Protein AF-A0A7C8EI09-F1 (afdb_monomer_lite)

Foldseek 3Di:
DPDDDDDAPPPDDDDDDPDDDDDLAWDKDWDWDWDDQDPVRDTDTHTPAMATAGLQPQLVVCVVVVSGRLADNCCNPVQWNWDFQDPPDHRHPRVRIDTDHDDPRD

Radius of gyration: 16.52 Å; chains: 1; bounding box: 44×27×50 Å

pLDDT: mean 87.67, std 11.17, range [43.34, 97.75]

Structure (mmCIF, N/CA/C/O backbone):
data_AF-A0A7C8EI09-F1
#
_entry.id   AF-A0A7C8EI09-F1
#
loop_
_atom_site.group_PDB
_atom_site.id
_atom_site.type_symbol
_atom_site.label_atom_id
_atom_site.label_alt_id
_atom_site.label_comp_id
_atom_site.label_asym_id
_atom_site.label_entity_id
_atom_site.label_seq_id
_atom_site.pdbx_PDB_ins_code
_atom_site.Cartn_x
_atom_site.Cartn_y
_atom_site.Cartn_z
_atom_site.occupancy
_atom_site.B_iso_or_equiv
_atom_site.auth_seq_id
_atom_site.auth_comp_id
_atom_site.auth_asym_id
_atom_site.auth_atom_id
_atom_site.pdbx_PDB_model_num
ATOM 1 N N . ALA A 1 1 ? -2.198 7.233 -20.155 1.00 43.34 1 ALA A N 1
ATOM 2 C CA . ALA A 1 1 ? -3.669 7.323 -20.087 1.00 43.34 1 ALA A CA 1
ATOM 3 C C . ALA A 1 1 ? -4.038 7.644 -18.647 1.00 43.34 1 ALA A C 1
ATOM 5 O O . ALA A 1 1 ? -3.845 6.800 -17.786 1.00 43.34 1 ALA A O 1
ATOM 6 N N . LEU A 1 2 ? -4.437 8.883 -18.371 1.00 44.22 2 LEU A N 1
ATOM 7 C CA . LEU A 1 2 ? -4.854 9.339 -17.045 1.00 44.22 2 LEU A CA 1
ATOM 8 C C . LEU A 1 2 ? -6.390 9.377 -17.097 1.00 44.22 2 LEU A C 1
ATOM 10 O O . LEU A 1 2 ? -6.905 9.999 -18.024 1.00 44.22 2 LEU A O 1
ATOM 14 N N . ASN A 1 3 ? -7.085 8.694 -16.179 1.00 56.44 3 ASN A N 1
ATOM 15 C CA . ASN A 1 3 ? -8.558 8.540 -16.082 1.00 56.44 3 ASN A CA 1
ATOM 16 C C . ASN A 1 3 ? -9.153 7.265 -16.720 1.00 56.44 3 ASN A C 1
ATOM 18 O O . ASN A 1 3 ? -10.125 7.341 -17.467 1.00 56.44 3 ASN A O 1
ATOM 22 N N . GLN A 1 4 ? -8.602 6.084 -16.420 1.00 62.03 4 GLN A N 1
ATOM 23 C CA . GLN A 1 4 ? -9.385 4.853 -16.590 1.00 62.03 4 GLN A CA 1
ATOM 24 C C . GLN A 1 4 ? -10.342 4.691 -15.405 1.00 62.03 4 GLN A C 1
ATOM 26 O O . GLN A 1 4 ? -9.915 4.725 -14.251 1.00 62.03 4 GLN A O 1
ATOM 31 N N . GLU A 1 5 ? -11.630 4.534 -15.700 1.00 69.56 5 GLU A N 1
ATOM 32 C CA . GLU A 1 5 ? -12.652 4.168 -14.723 1.00 69.56 5 GLU A CA 1
ATOM 33 C C . GLU A 1 5 ? -12.874 2.656 -14.771 1.00 69.56 5 GLU A C 1
ATOM 35 O O . GLU A 1 5 ? -13.010 2.075 -15.847 1.00 69.56 5 GLU A O 1
ATOM 40 N N . PHE A 1 6 ? -12.927 2.023 -13.602 1.00 70.88 6 PHE A N 1
ATOM 41 C CA . PHE A 1 6 ? -13.161 0.589 -13.476 1.00 70.88 6 PHE A CA 1
ATOM 42 C C . PHE A 1 6 ? -14.467 0.347 -12.729 1.00 70.88 6 PHE A C 1
ATOM 44 O O . PHE A 1 6 ? -14.752 1.001 -11.723 1.00 70.88 6 PHE A O 1
ATOM 51 N N . THR A 1 7 ? -15.259 -0.599 -13.230 1.00 74.88 7 THR A N 1
ATOM 52 C CA . THR A 1 7 ? -16.476 -1.062 -12.559 1.00 74.88 7 THR A CA 1
ATOM 53 C C . THR A 1 7 ? -16.171 -2.423 -11.943 1.00 74.88 7 THR A C 1
ATOM 55 O O . THR A 1 7 ? -15.905 -3.357 -12.701 1.00 74.88 7 THR A O 1
ATOM 58 N N . PRO A 1 8 ? -16.168 -2.557 -10.607 1.00 73.00 8 PRO A N 1
ATOM 59 C CA . PRO A 1 8 ? -15.910 -3.842 -9.977 1.00 73.00 8 PRO A CA 1
ATOM 60 C C . PRO A 1 8 ? -17.077 -4.806 -10.218 1.00 73.00 8 PRO A C 1
ATOM 62 O O . PRO A 1 8 ? -18.188 -4.390 -10.567 1.00 73.00 8 PRO A O 1
ATOM 65 N N . ALA A 1 9 ? -16.841 -6.098 -9.993 1.00 77.94 9 ALA A N 1
ATOM 66 C CA . ALA A 1 9 ? -17.903 -7.097 -10.046 1.00 77.94 9 ALA A CA 1
ATOM 67 C C . ALA A 1 9 ? -19.065 -6.760 -9.083 1.00 77.94 9 ALA A C 1
ATOM 69 O O . ALA A 1 9 ? -18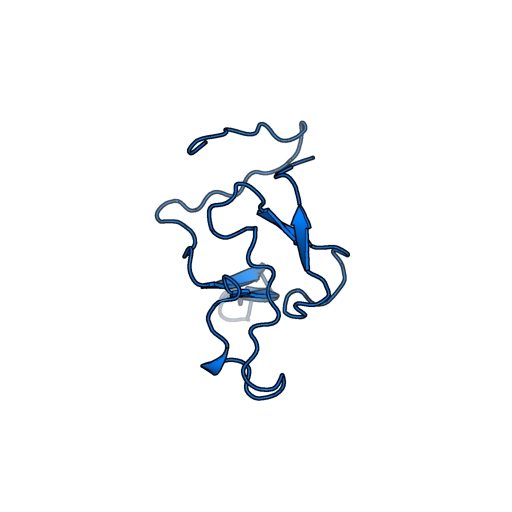.897 -6.102 -8.050 1.00 77.94 9 ALA A O 1
ATOM 70 N N . GLY A 1 10 ? -20.271 -7.227 -9.418 1.00 80.88 10 GLY A N 1
ATOM 71 C CA . GLY A 1 10 ? -21.454 -7.014 -8.583 1.00 80.88 10 GLY A CA 1
ATOM 72 C C . GLY A 1 10 ? -21.250 -7.547 -7.159 1.00 80.88 10 GLY A C 1
ATOM 73 O O . GLY A 1 10 ? -20.831 -8.686 -6.978 1.00 80.88 10 GLY A O 1
ATOM 74 N N . GLY A 1 11 ? -21.558 -6.725 -6.150 1.00 78.50 11 GLY A N 1
ATOM 75 C CA . GLY A 1 11 ? -21.409 -7.076 -4.730 1.00 78.50 11 GLY A CA 1
ATOM 76 C C . GLY A 1 11 ? -20.108 -6.603 -4.069 1.00 78.50 11 GLY A C 1
ATOM 77 O O . GLY A 1 11 ? -19.969 -6.753 -2.857 1.00 78.50 11 GLY A O 1
ATOM 78 N N . VAL A 1 12 ? -19.184 -5.991 -4.816 1.00 77.38 12 VAL A N 1
ATOM 79 C CA . VAL A 1 12 ? -17.970 -5.385 -4.250 1.00 77.38 12 VAL A CA 1
ATOM 80 C C . VAL A 1 12 ? -18.286 -4.008 -3.657 1.00 77.38 12 VAL A C 1
ATOM 82 O O . VAL A 1 12 ? -18.748 -3.101 -4.351 1.00 77.38 12 VAL A O 1
ATOM 85 N N . THR A 1 13 ? -18.003 -3.826 -2.365 1.00 76.31 13 THR A N 1
ATOM 86 C CA . THR A 1 13 ? -18.096 -2.519 -1.702 1.00 76.31 13 THR A CA 1
ATOM 87 C C . THR A 1 13 ? -16.926 -1.635 -2.123 1.00 76.31 13 THR A C 1
ATOM 89 O O . THR A 1 13 ? -15.777 -1.926 -1.799 1.00 76.31 13 THR A O 1
ATOM 92 N N . ILE A 1 14 ? -17.217 -0.520 -2.796 1.00 73.50 14 ILE A N 1
ATOM 93 C CA . ILE A 1 14 ? -16.209 0.495 -3.119 1.00 73.50 14 ILE A CA 1
ATOM 94 C C . ILE A 1 14 ? -16.098 1.469 -1.950 1.00 73.50 14 ILE A C 1
ATOM 96 O O . ILE A 1 14 ? -17.042 2.197 -1.643 1.00 73.50 14 ILE A O 1
ATOM 100 N N . LEU A 1 15 ? -14.919 1.527 -1.338 1.00 73.06 15 LEU A N 1
ATOM 101 C CA . LEU A 1 15 ? -14.573 2.558 -0.368 1.00 73.06 15 LEU A CA 1
ATOM 102 C C . LEU A 1 15 ? -13.795 3.657 -1.095 1.00 73.06 15 LEU A C 1
ATOM 104 O O . LEU A 1 15 ? -12.725 3.402 -1.645 1.00 73.06 15 LEU A O 1
ATOM 108 N N . LYS A 1 16 ? -14.345 4.874 -1.130 1.00 69.50 16 LYS A N 1
ATOM 109 C CA . LYS A 1 16 ? -13.659 6.054 -1.670 1.00 69.50 16 LYS A CA 1
ATOM 110 C C . LYS A 1 16 ? -13.281 6.988 -0.532 1.00 69.50 16 LYS A C 1
ATOM 112 O O . LYS A 1 16 ? -14.080 7.216 0.374 1.00 69.50 16 LYS A O 1
ATOM 117 N N . TRP A 1 17 ? -12.089 7.565 -0.619 1.00 70.06 17 TRP A N 1
ATOM 118 C CA . TRP A 1 17 ? -11.751 8.734 0.182 1.00 70.06 17 TRP A CA 1
ATOM 119 C C . TRP A 1 17 ? -12.668 9.890 -0.228 1.00 70.06 17 TRP A C 1
ATOM 121 O O . TRP A 1 17 ? -12.890 10.109 -1.419 1.00 70.06 17 TRP A O 1
ATOM 131 N N . LEU A 1 18 ? -13.238 10.590 0.757 1.00 67.94 18 LEU A N 1
ATOM 132 C CA . LEU A 1 18 ? -14.132 11.727 0.509 1.00 67.94 18 LEU A CA 1
ATOM 133 C C . LEU A 1 18 ? -13.385 12.886 -0.165 1.00 67.94 18 LEU A C 1
ATOM 135 O O . LEU A 1 18 ? -13.960 13.595 -0.984 1.00 67.94 18 LEU A O 1
ATOM 139 N N . GLU A 1 19 ? -12.096 13.033 0.150 1.00 79.00 19 GLU A N 1
ATOM 140 C CA . GLU A 1 19 ? -11.187 14.033 -0.401 1.00 79.00 19 GLU A CA 1
ATOM 141 C C . GLU A 1 19 ? -9.766 13.451 -0.497 1.00 79.00 19 GLU A C 1
ATOM 143 O O . GLU A 1 19 ? -9.420 12.509 0.218 1.00 79.00 19 GLU A O 1
ATOM 148 N N . GLY A 1 20 ? -8.930 14.034 -1.361 1.00 80.06 20 GLY A N 1
ATOM 149 C CA . GLY A 1 20 ? -7.519 13.670 -1.504 1.00 80.06 20 GLY A CA 1
ATOM 150 C C . GLY A 1 20 ? -7.224 12.609 -2.569 1.00 80.06 20 GLY A C 1
ATOM 151 O O . GLY A 1 20 ? -8.089 12.172 -3.327 1.00 80.06 20 GLY A O 1
ATOM 152 N N . ARG A 1 21 ? -5.945 12.245 -2.660 1.00 83.75 21 ARG A N 1
ATOM 153 C CA . ARG A 1 21 ? -5.402 11.188 -3.521 1.00 83.75 21 ARG A CA 1
ATOM 154 C C . ARG A 1 21 ? -4.190 10.579 -2.831 1.00 83.75 21 ARG A C 1
ATOM 156 O O . ARG A 1 21 ? -3.550 11.266 -2.038 1.00 83.75 21 ARG A O 1
ATOM 163 N N . LEU A 1 22 ? -3.865 9.345 -3.191 1.00 86.56 22 LEU A N 1
ATOM 164 C CA . LEU A 1 22 ? -2.624 8.718 -2.755 1.00 86.56 22 LEU A CA 1
ATOM 165 C C . LEU A 1 22 ? -1.413 9.495 -3.289 1.00 86.56 22 LEU A C 1
ATOM 167 O O . LEU A 1 22 ? -1.443 10.020 -4.408 1.00 86.56 22 LEU A O 1
ATOM 171 N N . SER A 1 23 ? -0.359 9.583 -2.483 1.00 90.25 23 SER A N 1
ATOM 172 C CA . SER A 1 23 ? 0.928 10.144 -2.908 1.00 90.25 23 SER A CA 1
ATOM 173 C C . SER A 1 23 ? 1.544 9.310 -4.034 1.00 90.25 23 SER A C 1
ATOM 175 O O . SER A 1 23 ? 1.644 8.092 -3.910 1.00 90.25 23 SER A O 1
ATOM 177 N N . ASN A 1 24 ? 2.036 9.947 -5.099 1.00 89.00 24 ASN A N 1
ATOM 178 C CA . ASN A 1 24 ? 2.768 9.224 -6.146 1.00 89.00 24 ASN A CA 1
ATOM 179 C C . ASN A 1 24 ? 4.143 8.739 -5.667 1.00 89.00 24 ASN A C 1
ATOM 181 O O . ASN A 1 24 ? 4.613 7.729 -6.158 1.00 89.00 24 ASN A O 1
ATOM 185 N N . ALA A 1 25 ? 4.758 9.435 -4.703 1.00 91.25 25 ALA A N 1
ATOM 186 C CA . ALA A 1 25 ? 6.109 9.137 -4.222 1.00 91.25 25 ALA A CA 1
ATOM 187 C C . ALA A 1 25 ? 6.148 8.011 -3.169 1.00 91.25 25 ALA A C 1
ATOM 189 O O . ALA A 1 25 ? 7.178 7.391 -2.931 1.00 91.25 25 ALA A O 1
ATOM 190 N N . GLY A 1 26 ? 5.027 7.770 -2.491 1.00 92.88 26 GLY A N 1
ATOM 191 C CA . GLY A 1 26 ? 4.971 6.899 -1.322 1.00 92.88 26 GLY A CA 1
ATOM 192 C C . GLY A 1 26 ? 4.123 7.492 -0.205 1.00 92.88 26 GLY A C 1
ATOM 193 O O . GLY A 1 26 ? 4.100 8.710 0.004 1.00 92.88 26 GLY A O 1
ATOM 194 N N . GLU A 1 27 ? 3.411 6.628 0.510 1.00 93.31 27 GLU A N 1
ATOM 195 C CA . GLU A 1 27 ? 2.559 6.973 1.649 1.00 93.31 27 GLU A CA 1
ATOM 196 C C . GLU A 1 27 ? 2.368 5.746 2.553 1.00 93.31 27 GLU A C 1
ATOM 198 O O . GLU A 1 27 ? 2.597 4.597 2.163 1.00 93.31 27 GLU A O 1
ATOM 203 N N . LYS A 1 28 ? 1.937 5.991 3.792 1.00 94.38 28 LYS A N 1
ATOM 204 C CA . LYS A 1 28 ? 1.475 4.946 4.703 1.00 94.38 28 LYS A CA 1
ATOM 205 C C . LYS A 1 28 ? -0.040 4.823 4.632 1.00 94.38 28 LYS A C 1
ATOM 207 O O . LYS A 1 28 ? -0.746 5.741 5.041 1.00 94.38 28 LYS A O 1
ATOM 212 N N . ILE A 1 29 ? -0.519 3.646 4.251 1.00 91.88 29 ILE A N 1
ATOM 213 C CA . ILE A 1 29 ? -1.939 3.291 4.269 1.00 91.88 29 ILE A CA 1
ATOM 214 C C . ILE A 1 29 ? -2.167 2.239 5.355 1.00 91.88 29 ILE A C 1
ATOM 216 O O . ILE A 1 29 ? -1.399 1.284 5.477 1.00 91.88 29 ILE A O 1
ATOM 220 N N . GLU A 1 30 ? -3.230 2.399 6.143 1.00 92.12 30 GLU A N 1
ATOM 221 C CA . GLU A 1 30 ? -3.652 1.423 7.150 1.00 92.12 30 GLU A CA 1
ATOM 222 C C . GLU A 1 30 ? -5.121 1.045 6.958 1.00 92.12 30 GLU A C 1
ATOM 224 O O . GLU A 1 30 ? -5.979 1.912 6.795 1.00 92.12 30 GLU A O 1
ATOM 229 N N . LEU A 1 31 ? -5.410 -0.254 7.041 1.00 89.62 31 LEU A N 1
ATOM 230 C CA . LEU A 1 31 ? -6.769 -0.762 7.180 1.00 89.62 31 LEU A CA 1
ATOM 231 C C . LEU A 1 31 ? -7.017 -1.072 8.652 1.00 89.62 31 LEU A C 1
ATOM 233 O O . LEU A 1 31 ? -6.245 -1.794 9.289 1.00 89.62 31 LEU A O 1
ATOM 237 N N . GLN A 1 32 ? -8.103 -0.538 9.195 1.00 94.38 32 GLN A N 1
ATOM 238 C CA . GLN A 1 32 ? -8.461 -0.704 10.597 1.00 94.38 32 GLN A CA 1
ATOM 239 C C . GLN A 1 32 ? -9.891 -1.223 10.717 1.00 94.38 32 GLN A C 1
ATOM 241 O O . GLN A 1 32 ? -10.744 -0.911 9.887 1.00 94.38 32 GLN A O 1
ATOM 246 N N . LYS A 1 33 ? -10.160 -1.998 11.768 1.00 93.88 33 LYS A N 1
ATOM 247 C CA . LYS A 1 33 ? -11.517 -2.420 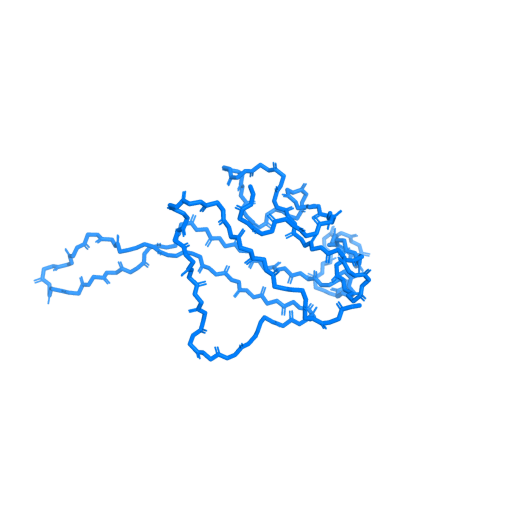12.126 1.00 93.88 33 LYS A CA 1
ATOM 248 C C . LYS A 1 33 ? -11.874 -1.956 13.539 1.00 93.88 33 LYS A C 1
ATOM 250 O O . LYS A 1 33 ? -10.982 -1.919 14.390 1.00 93.88 33 LYS A O 1
ATOM 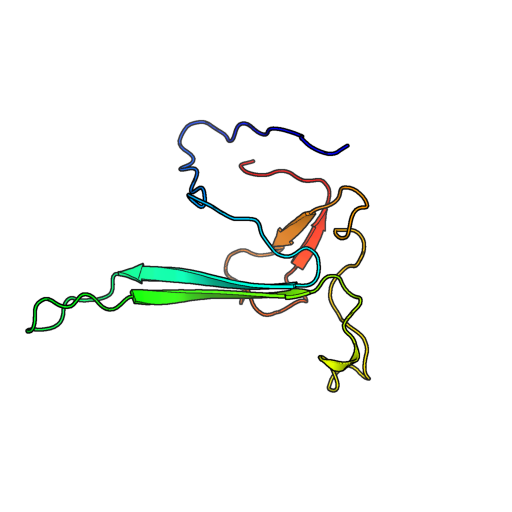255 N N . PRO A 1 34 ? -13.155 -1.682 13.823 1.00 97.00 34 PRO A N 1
ATOM 256 C CA . PRO A 1 34 ? -13.624 -1.495 15.189 1.00 97.00 34 PRO A CA 1
ATOM 257 C C . PRO A 1 34 ? -13.253 -2.690 16.079 1.00 97.00 34 PRO A C 1
ATOM 259 O O . PRO A 1 34 ? -13.439 -3.851 15.701 1.00 97.00 34 PRO A O 1
ATOM 262 N N . GLY A 1 35 ? -12.697 -2.401 17.248 1.00 96.69 35 GLY A N 1
ATOM 263 C CA . GLY A 1 35 ? -12.430 -3.359 18.312 1.00 96.69 35 GLY A CA 1
ATOM 264 C C . GLY A 1 35 ? -13.614 -3.514 19.265 1.00 96.69 35 GLY A C 1
ATOM 265 O O . GLY A 1 35 ? -14.721 -3.045 19.005 1.00 96.69 35 GLY A O 1
ATOM 266 N N . THR A 1 36 ? -13.369 -4.177 20.394 1.00 97.56 36 THR A N 1
ATOM 267 C CA . THR A 1 36 ? -14.354 -4.281 21.477 1.00 97.56 36 THR A CA 1
ATOM 268 C C . THR A 1 36 ? -14.559 -2.908 22.125 1.00 97.56 36 THR A C 1
ATOM 270 O O . THR A 1 36 ? -13.559 -2.292 22.499 1.00 97.56 36 THR A O 1
ATOM 273 N N . PRO A 1 37 ? -15.807 -2.428 22.293 1.00 97.75 37 PRO A N 1
ATOM 274 C CA . PRO A 1 37 ? -16.072 -1.191 23.018 1.00 97.75 37 PRO A CA 1
ATOM 275 C C . PRO A 1 37 ? -15.547 -1.253 24.456 1.00 97.75 37 PRO A C 1
ATOM 277 O O . PRO A 1 37 ? -15.738 -2.247 25.160 1.00 97.75 37 PRO A O 1
ATOM 280 N N . GLU A 1 38 ? -14.905 -0.181 24.900 1.00 97.19 38 GLU A N 1
ATOM 281 C CA . GLU A 1 38 ? -14.493 -0.012 26.290 1.00 97.19 38 GLU A CA 1
ATOM 282 C C . GLU A 1 38 ? -15.701 0.306 27.190 1.00 97.19 38 GLU A C 1
ATOM 284 O O . GLU A 1 38 ? -16.729 0.777 26.695 1.00 97.19 38 GLU A O 1
ATOM 289 N N . PRO A 1 39 ? -15.599 0.140 28.527 1.00 97.50 39 PRO A N 1
ATOM 290 C CA . PRO A 1 39 ? -16.672 0.526 29.452 1.00 97.50 39 PRO A CA 1
ATOM 291 C C . PRO A 1 39 ? -17.104 1.998 29.343 1.00 97.50 39 PRO A C 1
ATOM 293 O O . PRO A 1 39 ? -18.218 2.345 29.724 1.00 97.50 39 PRO A O 1
ATOM 296 N N . SER A 1 40 ? -16.233 2.862 28.812 1.00 97.19 40 SER A N 1
ATOM 297 C CA . SER A 1 40 ? -16.507 4.272 28.515 1.00 97.19 40 SER A CA 1
ATOM 298 C C . SER A 1 40 ? -17.431 4.487 27.305 1.00 97.19 40 SER A C 1
ATOM 300 O O . SER A 1 40 ? -17.882 5.607 27.080 1.00 97.19 40 SER A O 1
ATOM 302 N N . GLY A 1 41 ? -17.692 3.448 26.504 1.00 96.06 41 GLY A N 1
ATOM 303 C CA . GLY A 1 41 ? -18.370 3.537 25.209 1.00 96.06 41 GLY A CA 1
ATOM 304 C C . GLY A 1 41 ? -17.442 3.901 24.043 1.00 96.06 41 GLY A C 1
ATOM 305 O O . GLY A 1 41 ? -17.888 3.914 22.896 1.00 96.06 41 GLY A O 1
ATOM 306 N N . PHE A 1 42 ? -16.157 4.169 24.300 1.00 97.19 42 PHE A N 1
ATOM 307 C CA . PHE A 1 42 ? -15.161 4.368 23.249 1.00 97.19 42 PHE A CA 1
ATOM 308 C C . PHE A 1 42 ? -14.921 3.064 22.476 1.00 97.19 42 PHE A C 1
ATOM 310 O O . PHE A 1 42 ? -14.744 2.003 23.073 1.00 97.19 42 PHE A O 1
ATOM 317 N N . VAL A 1 43 ? -14.895 3.141 21.143 1.00 97.75 43 VAL A N 1
ATOM 318 C CA . VAL A 1 43 ? -14.597 1.998 20.271 1.00 97.75 43 VAL A CA 1
ATOM 319 C C . VAL A 1 43 ? -13.203 2.189 19.672 1.00 97.75 43 VAL A C 1
ATOM 321 O O . VAL A 1 43 ? -13.048 3.019 18.770 1.00 97.75 43 VAL A O 1
ATOM 324 N N . PRO A 1 44 ? -12.179 1.453 20.142 1.00 96.94 44 PRO A N 1
ATOM 325 C CA . PRO A 1 44 ? -10.847 1.546 19.565 1.00 96.94 44 PRO A CA 1
ATOM 326 C C . PRO A 1 44 ? -10.853 0.980 18.145 1.00 96.94 44 PRO A C 1
ATOM 328 O O . PRO A 1 44 ? -11.541 0.002 17.861 1.00 96.94 44 PRO A O 1
ATOM 331 N N . TYR A 1 45 ? -10.046 1.550 17.256 1.00 96.12 45 TYR A N 1
ATOM 332 C CA . TYR A 1 45 ? -9.810 0.986 15.930 1.00 96.12 45 TYR A CA 1
ATOM 333 C C . TYR A 1 45 ? -8.500 0.204 15.937 1.00 96.12 45 TYR A C 1
ATOM 335 O O . TYR A 1 45 ? -7.432 0.727 16.253 1.00 96.12 45 TYR A O 1
ATOM 343 N N . ILE A 1 46 ? -8.598 -1.082 15.617 1.00 96.00 46 ILE A N 1
ATOM 344 C CA . ILE A 1 46 ? -7.484 -2.023 15.611 1.00 96.00 46 ILE A CA 1
ATOM 345 C C . ILE A 1 46 ? -6.979 -2.135 14.180 1.00 96.00 46 ILE A C 1
ATOM 347 O O . ILE A 1 46 ? -7.741 -2.467 13.271 1.00 96.00 46 ILE A O 1
ATOM 351 N N . ARG A 1 47 ? -5.684 -1.888 13.979 1.00 94.31 47 ARG A N 1
ATOM 352 C CA . ARG A 1 47 ? -5.031 -2.070 12.683 1.00 94.31 47 ARG A CA 1
ATOM 353 C C . ARG A 1 47 ? -5.042 -3.539 12.280 1.00 94.31 47 ARG A C 1
ATOM 355 O O . ARG A 1 47 ? -4.510 -4.384 12.996 1.00 94.31 47 ARG A O 1
ATOM 362 N N . ILE A 1 48 ? -5.632 -3.808 11.125 1.00 93.69 48 ILE A N 1
ATOM 363 C CA . ILE A 1 48 ? -5.702 -5.129 10.503 1.00 93.69 48 ILE A CA 1
ATOM 364 C C . ILE A 1 48 ? -4.597 -5.300 9.485 1.00 93.69 48 ILE A C 1
ATOM 366 O O . ILE A 1 48 ? -4.029 -6.381 9.386 1.00 93.69 48 ILE A O 1
ATOM 370 N N . ASP A 1 49 ? -4.252 -4.225 8.786 1.00 93.44 49 ASP A N 1
ATOM 371 C CA . ASP A 1 49 ? -3.197 -4.266 7.796 1.00 93.44 49 ASP A CA 1
ATOM 372 C C . ASP A 1 49 ? -2.563 -2.892 7.587 1.00 93.44 49 ASP A C 1
ATOM 374 O O . ASP A 1 49 ? -3.129 -1.860 7.968 1.00 93.44 49 ASP A O 1
ATOM 378 N N . ARG A 1 50 ? -1.364 -2.885 7.012 1.00 94.75 50 ARG A N 1
ATOM 379 C CA . ARG A 1 50 ? -0.613 -1.677 6.689 1.00 94.75 50 ARG A CA 1
ATOM 380 C C . ARG A 1 50 ? 0.345 -1.920 5.545 1.00 94.75 50 ARG A C 1
ATOM 382 O O . ARG A 1 50 ? 1.026 -2.942 5.527 1.00 94.75 50 ARG A O 1
ATOM 389 N N . VAL A 1 51 ? 0.478 -0.904 4.704 1.00 95.50 51 VAL A N 1
ATOM 390 C CA . VAL A 1 51 ? 1.562 -0.780 3.737 1.00 95.50 51 VAL A CA 1
ATOM 391 C C . VAL A 1 51 ? 2.189 0.615 3.833 1.00 95.50 51 VAL A C 1
ATOM 393 O O . VAL A 1 51 ? 1.480 1.618 3.876 1.00 95.50 51 VAL A O 1
ATOM 396 N N . ASN A 1 52 ? 3.517 0.681 3.895 1.00 95.50 52 ASN A N 1
ATOM 397 C CA . ASN A 1 52 ? 4.296 1.883 3.606 1.00 95.50 52 ASN A CA 1
ATOM 398 C C . ASN A 1 52 ? 4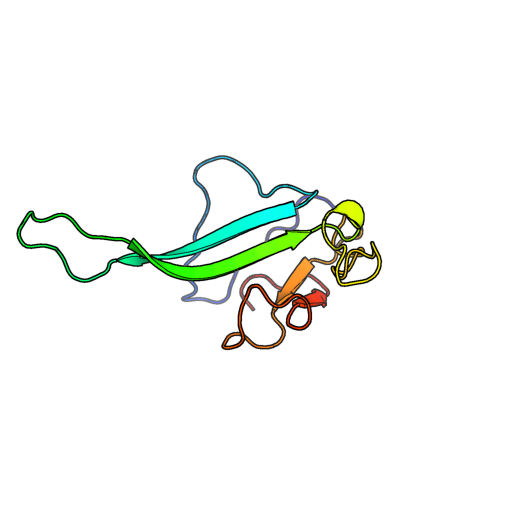.885 1.690 2.207 1.00 95.50 52 ASN A C 1
ATOM 400 O O . ASN A 1 52 ? 5.937 1.059 2.080 1.00 95.50 52 ASN A O 1
ATOM 404 N N . TYR A 1 53 ? 4.177 2.140 1.174 1.00 95.06 53 TYR A N 1
ATOM 405 C CA . TYR A 1 53 ? 4.638 1.947 -0.199 1.00 95.06 53 TYR A CA 1
ATOM 406 C C . TYR A 1 53 ? 5.614 3.049 -0.616 1.00 95.06 53 TYR A C 1
ATOM 408 O O . TYR A 1 53 ? 5.627 4.132 -0.026 1.00 95.06 53 TYR A O 1
ATOM 416 N N . SER A 1 54 ? 6.418 2.754 -1.633 1.00 95.56 54 SER A N 1
ATOM 417 C CA . SER A 1 54 ? 7.344 3.687 -2.275 1.00 95.56 54 SER A CA 1
ATOM 418 C C . SER A 1 54 ? 7.216 3.578 -3.792 1.00 95.56 54 SER A C 1
ATOM 420 O O . SER A 1 54 ? 6.723 2.573 -4.304 1.00 95.56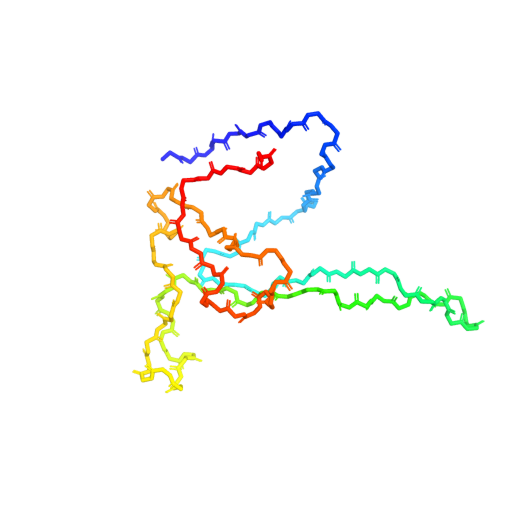 54 SER A O 1
ATOM 422 N N . ASP A 1 55 ? 7.677 4.600 -4.501 1.00 94.69 55 ASP A N 1
ATOM 423 C CA . ASP A 1 55 ? 7.768 4.643 -5.967 1.00 94.69 55 ASP A CA 1
ATOM 424 C C . ASP A 1 55 ? 9.042 3.983 -6.535 1.00 94.69 55 ASP A C 1
ATOM 426 O O . ASP A 1 55 ? 9.293 4.032 -7.738 1.00 94.69 55 ASP A O 1
ATOM 430 N N . GLY A 1 56 ? 9.876 3.380 -5.682 1.00 94.75 56 GLY A N 1
ATOM 431 C CA . GLY A 1 56 ? 11.137 2.764 -6.099 1.00 94.75 56 GLY A CA 1
ATOM 432 C C . GLY A 1 56 ? 12.298 3.755 -6.270 1.00 94.75 56 GLY A C 1
ATOM 433 O O . GLY A 1 56 ? 13.360 3.369 -6.762 1.00 94.75 56 GLY A O 1
ATOM 434 N N . SER A 1 57 ? 12.142 5.022 -5.870 1.00 93.94 57 SER A N 1
ATOM 435 C CA . SER A 1 57 ? 13.170 6.066 -6.006 1.00 93.94 57 SER A CA 1
ATOM 436 C C . SER A 1 57 ? 13.778 6.541 -4.675 1.00 93.94 57 SER A C 1
ATOM 438 O O . SER A 1 57 ? 14.724 7.334 -4.661 1.00 93.94 57 SER A O 1
ATOM 440 N N . HIS A 1 58 ? 13.320 6.013 -3.535 1.00 92.62 58 HIS A N 1
ATOM 441 C CA . HIS A 1 58 ? 13.661 6.507 -2.198 1.00 92.62 58 HIS A CA 1
ATOM 442 C C . HIS A 1 58 ? 14.706 5.653 -1.467 1.00 92.62 58 HIS A C 1
ATOM 444 O O . HIS A 1 58 ? 14.587 5.381 -0.270 1.00 92.62 58 HIS A O 1
ATOM 450 N N . GLY A 1 59 ? 15.782 5.264 -2.154 1.00 91.38 59 GLY A N 1
ATOM 451 C CA . GLY A 1 59 ? 16.810 4.360 -1.618 1.00 91.38 59 GLY A CA 1
ATOM 452 C C . GLY A 1 59 ? 17.417 4.779 -0.268 1.00 91.38 59 GLY A C 1
ATOM 453 O O . GLY A 1 59 ? 17.744 3.933 0.561 1.00 91.38 59 GLY A O 1
ATOM 454 N N . ALA A 1 60 ? 17.479 6.082 0.028 1.00 92.31 60 ALA A N 1
ATOM 455 C CA . ALA A 1 60 ? 17.940 6.605 1.320 1.00 92.31 60 ALA A CA 1
ATOM 456 C C . ALA A 1 60 ? 17.139 6.096 2.540 1.00 92.31 60 ALA A C 1
ATOM 458 O O . ALA A 1 60 ? 17.681 6.072 3.652 1.00 92.31 60 ALA A O 1
ATOM 459 N N . ASN A 1 61 ? 15.885 5.678 2.325 1.00 90.00 61 ASN A N 1
ATOM 460 C CA . ASN A 1 61 ? 14.992 5.121 3.342 1.00 90.00 61 ASN A CA 1
ATOM 461 C C . ASN A 1 61 ? 15.234 3.626 3.605 1.00 90.00 61 ASN A C 1
ATOM 463 O O . ASN A 1 61 ? 14.758 3.114 4.613 1.00 90.00 61 ASN A O 1
ATOM 467 N N . PHE A 1 62 ? 15.983 2.943 2.735 1.00 89.62 62 PHE A N 1
ATOM 468 C CA . PHE A 1 62 ? 16.213 1.497 2.775 1.00 89.62 62 PHE A CA 1
ATOM 469 C C . PHE A 1 62 ? 17.711 1.210 2.916 1.00 89.62 62 PHE A C 1
ATOM 471 O O . PHE A 1 62 ? 18.395 0.729 2.011 1.00 89.62 62 PHE A O 1
ATOM 478 N N . ARG A 1 63 ? 18.275 1.561 4.072 1.00 88.81 63 ARG A N 1
ATOM 479 C CA . ARG A 1 63 ? 19.718 1.382 4.318 1.00 88.81 63 ARG A CA 1
ATOM 480 C C . ARG A 1 63 ? 20.087 -0.094 4.418 1.00 88.81 63 ARG A C 1
ATOM 482 O O . ARG A 1 63 ? 21.187 -0.484 4.035 1.00 88.81 63 ARG A O 1
ATOM 489 N N . GLU A 1 64 ? 19.151 -0.909 4.887 1.00 88.31 64 GLU A N 1
ATOM 490 C CA . GLU A 1 64 ? 19.288 -2.350 5.067 1.00 88.31 64 GLU A CA 1
ATOM 491 C C . GLU A 1 64 ? 19.451 -3.096 3.733 1.00 88.31 64 GLU A C 1
ATOM 493 O O . GLU A 1 64 ? 20.039 -4.173 3.704 1.00 88.31 64 GLU A O 1
ATOM 498 N N . THR A 1 65 ? 18.988 -2.514 2.623 1.00 85.00 65 THR A N 1
ATOM 499 C CA . THR A 1 65 ? 19.087 -3.075 1.262 1.00 85.00 65 THR A CA 1
ATOM 500 C C . THR A 1 65 ? 20.242 -2.467 0.452 1.00 85.00 65 THR A C 1
ATOM 502 O O . THR A 1 65 ? 20.314 -2.628 -0.769 1.00 85.00 65 THR A O 1
ATOM 505 N N . GLY A 1 66 ? 21.158 -1.747 1.109 1.00 90.62 66 GLY A N 1
ATOM 506 C CA . GLY A 1 66 ? 22.276 -1.079 0.441 1.00 90.62 66 GLY A CA 1
ATOM 507 C C . GLY A 1 66 ? 21.867 0.195 -0.296 1.00 90.62 66 GLY A C 1
ATOM 508 O O . GLY A 1 66 ? 22.429 0.483 -1.348 1.00 90.62 66 GLY A O 1
ATOM 509 N N . TYR A 1 67 ? 20.918 0.953 0.264 1.00 89.44 67 TYR A N 1
ATOM 510 C CA . TYR A 1 67 ? 20.370 2.185 -0.316 1.00 89.44 67 TYR A CA 1
ATOM 511 C C . TYR A 1 67 ? 19.584 1.968 -1.616 1.00 89.44 67 TYR A C 1
ATOM 513 O O . TYR A 1 67 ? 19.478 2.881 -2.434 1.00 89.44 67 TYR A O 1
ATOM 521 N N . ASN A 1 68 ? 19.026 0.772 -1.803 1.00 93.12 68 ASN A N 1
ATOM 522 C CA . ASN A 1 68 ? 18.195 0.441 -2.955 1.00 93.12 68 ASN A CA 1
ATOM 523 C C . ASN A 1 68 ? 16.742 0.352 -2.517 1.00 93.12 68 ASN A C 1
ATOM 525 O O . ASN A 1 68 ? 16.403 -0.461 -1.658 1.00 93.12 68 ASN A O 1
ATOM 529 N N . ASP A 1 69 ? 15.887 1.174 -3.109 1.00 95.19 69 ASP A N 1
ATOM 530 C CA . ASP A 1 69 ? 14.456 1.068 -2.874 1.00 95.19 69 ASP A CA 1
ATOM 531 C C . ASP A 1 69 ? 13.942 -0.248 -3.488 1.00 95.19 69 ASP A C 1
ATOM 533 O O . ASP A 1 69 ? 14.113 -0.460 -4.691 1.00 95.19 69 ASP A O 1
ATOM 537 N N . PRO A 1 70 ? 13.388 -1.172 -2.685 1.00 94.62 70 PRO A N 1
ATOM 538 C CA . PRO A 1 70 ? 12.972 -2.480 -3.175 1.00 94.62 70 PRO A CA 1
ATOM 539 C C . PRO A 1 70 ? 11.630 -2.450 -3.920 1.00 94.62 70 PRO A C 1
ATOM 541 O O . PRO A 1 70 ? 11.213 -3.483 -4.445 1.00 94.62 70 PRO A O 1
ATOM 544 N N . TRP A 1 71 ? 10.930 -1.312 -3.938 1.00 95.62 71 TRP A N 1
ATOM 545 C CA . TRP A 1 71 ? 9.635 -1.201 -4.598 1.00 95.62 71 TRP A CA 1
ATOM 546 C C . TRP A 1 71 ? 9.771 -1.189 -6.131 1.00 95.62 71 TRP A C 1
ATOM 548 O O . TRP A 1 71 ? 10.707 -0.591 -6.668 1.00 95.62 71 TRP A O 1
ATOM 558 N N . PRO A 1 72 ? 8.839 -1.824 -6.869 1.00 94.31 72 PRO A N 1
ATOM 559 C CA . PRO A 1 72 ? 8.788 -1.709 -8.323 1.00 94.31 72 PRO A CA 1
ATOM 560 C C . PRO A 1 72 ? 8.615 -0.250 -8.767 1.00 94.31 72 PRO A C 1
ATOM 562 O O . PRO A 1 72 ? 7.766 0.455 -8.232 1.00 94.31 72 PRO A O 1
ATOM 565 N N . THR A 1 73 ? 9.352 0.175 -9.794 1.00 93.62 73 THR A N 1
ATOM 566 C CA . THR A 1 73 ? 9.285 1.548 -10.336 1.00 93.62 73 THR A CA 1
ATOM 567 C C . THR A 1 73 ? 8.250 1.720 -11.445 1.00 93.62 73 THR A C 1
ATOM 569 O O . THR A 1 73 ? 7.823 2.828 -11.740 1.00 93.62 73 THR A O 1
ATOM 572 N N . THR A 1 74 ? 7.809 0.640 -12.092 1.00 91.19 74 THR A N 1
ATOM 573 C CA . THR A 1 74 ? 6.848 0.736 -13.201 1.00 91.19 74 THR A CA 1
ATOM 574 C C . THR A 1 74 ? 5.458 1.265 -12.798 1.00 91.19 74 THR A C 1
ATOM 576 O O . THR A 1 74 ? 4.832 1.936 -13.623 1.00 91.19 74 THR A O 1
ATOM 579 N N . PRO A 1 75 ? 4.942 1.081 -11.567 1.00 90.94 75 PRO A N 1
ATOM 580 C CA . PRO A 1 75 ? 3.717 1.753 -11.137 1.00 90.94 75 PRO A CA 1
ATOM 581 C C . PRO A 1 75 ? 3.837 3.285 -11.060 1.00 90.94 75 PRO A C 1
ATOM 583 O O . PRO A 1 75 ? 2.813 3.970 -11.061 1.00 90.94 75 PRO A O 1
ATOM 586 N N . ASP A 1 76 ? 5.054 3.843 -11.063 1.00 87.38 76 ASP A N 1
ATOM 587 C CA . ASP A 1 76 ? 5.280 5.289 -11.111 1.00 87.38 76 ASP A CA 1
ATOM 588 C C . ASP A 1 76 ? 5.111 5.833 -12.540 1.00 87.38 76 ASP A C 1
ATOM 590 O O . ASP A 1 76 ? 6.036 5.946 -13.344 1.00 87.38 76 ASP A O 1
ATOM 594 N N . GLY A 1 77 ? 3.862 6.120 -12.908 1.00 80.44 77 GLY A N 1
ATOM 595 C CA . GLY A 1 77 ? 3.536 6.871 -14.123 1.00 80.44 77 GLY A CA 1
ATOM 596 C C . GLY A 1 77 ? 3.598 6.092 -15.444 1.00 80.44 77 GLY A C 1
ATOM 597 O O . GLY A 1 77 ? 3.225 6.653 -16.477 1.00 80.44 77 GLY A O 1
ATOM 598 N N . THR A 1 78 ? 3.984 4.808 -15.447 1.00 80.06 78 THR A N 1
ATOM 599 C CA . THR A 1 78 ? 4.039 3.994 -16.686 1.00 80.06 78 THR A CA 1
ATOM 600 C C . THR A 1 78 ? 2.759 3.199 -16.983 1.00 80.06 78 THR A C 1
ATOM 602 O O . THR A 1 78 ? 2.632 2.592 -18.045 1.00 80.06 78 THR A O 1
ATOM 605 N N . GLY A 1 79 ? 1.761 3.270 -16.094 1.00 85.38 79 GLY A N 1
ATOM 606 C CA . GLY A 1 79 ? 0.416 2.720 -16.304 1.00 85.38 79 GLY A CA 1
ATOM 607 C C . GLY A 1 79 ? 0.142 1.367 -15.641 1.00 85.38 79 GLY A C 1
ATOM 608 O O . GLY A 1 79 ? -0.978 0.874 -15.760 1.00 85.38 79 GLY A O 1
ATOM 609 N N . GLN A 1 80 ? 1.121 0.785 -14.943 1.00 90.88 80 GLN A N 1
ATOM 610 C CA . GLN A 1 80 ? 0.908 -0.344 -14.032 1.00 90.88 80 GLN A CA 1
ATOM 611 C C . GLN A 1 80 ? 0.417 0.132 -12.653 1.00 90.88 80 GLN A C 1
ATOM 613 O O . GLN A 1 80 ? 0.536 1.311 -12.322 1.00 90.88 80 GLN A O 1
ATOM 618 N N . SER A 1 81 ? -0.123 -0.783 -11.850 1.00 91.00 81 SER A N 1
ATOM 619 C CA . SER A 1 81 ? -0.443 -0.581 -10.432 1.00 91.00 81 SER A CA 1
ATOM 620 C C . SER A 1 81 ? 0.371 -1.518 -9.548 1.00 91.00 81 SER A C 1
ATOM 622 O O . SER A 1 81 ? 0.886 -2.534 -10.013 1.00 91.00 81 SER A O 1
ATOM 624 N N . LEU A 1 82 ? 0.495 -1.149 -8.270 1.00 92.81 82 LEU A N 1
ATOM 625 C CA . LEU A 1 82 ? 0.944 -2.063 -7.227 1.00 92.81 82 LEU A CA 1
ATOM 626 C C . LEU A 1 82 ? -0.214 -2.975 -6.833 1.00 92.81 82 LEU A C 1
ATOM 628 O O . LEU A 1 82 ? -1.240 -2.498 -6.346 1.00 92.81 82 LEU A O 1
ATOM 632 N N . ASP A 1 83 ? -0.002 -4.276 -6.969 1.00 92.75 83 ASP A N 1
ATOM 633 C CA . ASP A 1 83 ? -0.952 -5.301 -6.567 1.00 92.75 83 ASP A CA 1
ATOM 634 C C . ASP A 1 83 ? -0.279 -6.281 -5.615 1.00 92.75 83 ASP A C 1
ATOM 636 O O . ASP A 1 83 ? 0.901 -6.628 -5.751 1.00 92.75 83 ASP A O 1
ATOM 640 N N . ARG A 1 84 ? -1.043 -6.721 -4.618 1.00 93.00 84 ARG A N 1
ATOM 641 C CA . ARG A 1 84 ? -0.569 -7.698 -3.648 1.00 93.00 84 ARG A CA 1
ATOM 642 C C . ARG A 1 84 ? -0.545 -9.087 -4.283 1.00 93.00 84 ARG A C 1
ATOM 644 O O . ARG A 1 84 ? -1.476 -9.470 -4.981 1.00 93.00 84 ARG A O 1
ATOM 651 N N . ILE A 1 85 ? 0.516 -9.848 -4.026 1.00 94.88 85 ILE A N 1
ATOM 652 C CA . ILE A 1 85 ? 0.681 -11.209 -4.556 1.00 94.88 85 ILE A CA 1
ATOM 653 C C . ILE A 1 85 ? -0.157 -12.205 -3.747 1.00 94.88 85 ILE A C 1
ATOM 655 O O . ILE A 1 85 ? -0.849 -13.045 -4.312 1.00 94.88 85 ILE A O 1
ATOM 659 N N . THR A 1 86 ? -0.075 -12.150 -2.415 1.00 94.81 86 THR A N 1
ATOM 660 C CA . THR A 1 86 ? -0.844 -13.010 -1.502 1.00 94.81 86 THR A CA 1
ATOM 661 C C . THR A 1 86 ? -1.531 -12.166 -0.434 1.00 94.81 86 THR A C 1
ATOM 663 O O . THR A 1 86 ? -0.864 -11.545 0.397 1.00 94.81 86 THR A O 1
ATOM 666 N N . ASP A 1 87 ? -2.863 -12.176 -0.417 1.00 89.62 87 ASP A N 1
ATOM 667 C CA . ASP A 1 87 ? -3.675 -11.285 0.425 1.00 89.62 87 ASP A CA 1
ATOM 668 C C . ASP A 1 87 ? -3.427 -11.437 1.924 1.00 89.62 87 ASP A C 1
ATOM 670 O O . ASP A 1 87 ? -3.404 -10.448 2.658 1.00 89.62 87 ASP A O 1
ATOM 674 N N . THR A 1 88 ? -3.196 -12.670 2.374 1.00 92.25 88 THR A N 1
ATOM 675 C CA . THR A 1 88 ? -2.994 -13.008 3.788 1.00 92.25 88 THR A CA 1
ATOM 676 C C . THR A 1 88 ? -1.585 -12.720 4.298 1.00 92.25 88 THR A C 1
ATOM 678 O O . THR A 1 88 ? -1.351 -12.801 5.504 1.00 92.25 88 THR A O 1
ATOM 681 N N . ASN A 1 89 ? -0.636 -12.433 3.407 1.00 94.69 89 ASN A N 1
ATOM 682 C CA . ASN A 1 89 ? 0.730 -12.108 3.797 1.00 94.69 89 ASN A CA 1
ATOM 683 C C . ASN A 1 89 ? 0.816 -10.667 4.310 1.00 94.69 89 ASN A C 1
ATOM 685 O O . ASN A 1 89 ? -0.042 -9.825 4.046 1.00 94.69 89 ASN A O 1
ATOM 689 N N . TYR A 1 90 ? 1.877 -10.384 5.065 1.00 91.50 90 TYR A N 1
ATOM 690 C CA . TYR A 1 90 ? 2.074 -9.085 5.694 1.00 91.50 90 TYR A CA 1
ATOM 691 C C . TYR A 1 90 ? 2.144 -7.963 4.648 1.00 91.50 90 TYR A C 1
ATOM 693 O O . TYR A 1 90 ? 3.034 -7.955 3.802 1.00 91.50 90 TYR A O 1
ATOM 701 N N . GLY A 1 91 ? 1.234 -6.985 4.722 1.00 93.88 91 GLY A N 1
ATOM 702 C CA . GLY A 1 91 ? 1.139 -5.910 3.730 1.00 93.88 91 GLY A CA 1
ATOM 703 C C . GLY A 1 91 ? 2.360 -4.992 3.654 1.00 93.88 91 GLY A C 1
ATOM 704 O O . GLY A 1 91 ? 2.571 -4.332 2.643 1.00 93.88 91 GLY A O 1
ATOM 705 N N . ASN A 1 92 ? 3.193 -4.970 4.693 1.00 94.12 92 ASN A N 1
ATOM 706 C CA . ASN A 1 92 ? 4.405 -4.154 4.755 1.00 94.12 92 ASN A CA 1
ATOM 707 C C . ASN A 1 92 ? 5.648 -4.876 4.206 1.00 94.12 92 ASN A C 1
ATOM 709 O O . ASN A 1 92 ? 6.731 -4.293 4.221 1.00 94.12 92 ASN A O 1
ATOM 713 N N . ASP A 1 93 ? 5.516 -6.133 3.779 1.00 94.25 93 ASP A N 1
ATOM 714 C CA . ASP A 1 93 ? 6.573 -6.851 3.076 1.00 94.25 93 ASP A CA 1
ATOM 715 C C . ASP A 1 93 ? 6.521 -6.512 1.583 1.00 94.25 93 ASP A C 1
ATOM 717 O O . ASP A 1 93 ? 5.618 -6.947 0.871 1.00 94.25 93 ASP A O 1
ATOM 721 N N . VAL A 1 94 ? 7.495 -5.734 1.108 1.00 94.31 94 VAL A N 1
ATOM 722 C CA . VAL A 1 94 ? 7.610 -5.319 -0.300 1.00 94.31 94 VAL A CA 1
ATOM 723 C C . VAL A 1 94 ? 7.703 -6.504 -1.265 1.00 94.31 94 VAL A C 1
ATOM 725 O O . VAL A 1 94 ? 7.206 -6.412 -2.383 1.00 94.31 94 VAL A O 1
ATOM 728 N N . ALA A 1 95 ? 8.257 -7.644 -0.836 1.00 95.06 95 ALA A N 1
ATOM 729 C CA . ALA A 1 95 ? 8.350 -8.838 -1.676 1.00 95.06 95 ALA A CA 1
ATOM 730 C C . ALA A 1 95 ? 6.975 -9.455 -1.987 1.00 95.06 95 ALA A C 1
ATOM 732 O O . ALA A 1 95 ? 6.855 -10.260 -2.907 1.00 95.06 95 ALA A O 1
ATOM 733 N N . ASN A 1 96 ? 5.935 -9.072 -1.239 1.00 96.31 96 ASN A N 1
ATOM 734 C CA . ASN A 1 96 ? 4.549 -9.470 -1.468 1.00 96.31 96 ASN A CA 1
ATOM 735 C C . ASN A 1 96 ? 3.787 -8.504 -2.398 1.00 96.31 96 ASN A C 1
ATOM 737 O O . ASN A 1 96 ? 2.561 -8.583 -2.495 1.00 96.31 96 ASN A O 1
ATOM 741 N N . TRP A 1 97 ? 4.486 -7.592 -3.072 1.00 96.25 97 TRP A N 1
ATOM 742 C CA . TRP A 1 97 ? 3.905 -6.656 -4.029 1.00 96.25 97 TRP A CA 1
ATOM 743 C C . TRP A 1 97 ? 4.543 -6.819 -5.400 1.00 96.25 97 TRP A C 1
ATOM 745 O O . TRP A 1 97 ? 5.739 -7.068 -5.534 1.00 96.25 97 TRP A O 1
ATOM 755 N N . GLN A 1 98 ? 3.730 -6.653 -6.433 1.00 95.62 98 GLN A N 1
ATOM 756 C CA . GLN A 1 98 ? 4.156 -6.708 -7.823 1.00 95.62 98 GLN A CA 1
ATOM 757 C C . GLN A 1 98 ? 3.544 -5.558 -8.614 1.00 95.62 98 GLN A C 1
ATOM 759 O O . GLN A 1 98 ? 2.497 -5.025 -8.252 1.00 95.62 98 GLN A O 1
ATOM 764 N N . ALA A 1 99 ? 4.198 -5.199 -9.715 1.00 95.25 99 ALA A N 1
ATOM 765 C CA . ALA A 1 99 ? 3.655 -4.261 -10.679 1.00 95.25 99 ALA A CA 1
ATOM 766 C C . ALA A 1 99 ? 2.925 -5.013 -11.791 1.00 95.25 99 ALA A C 1
ATOM 768 O O . ALA A 1 99 ? 3.551 -5.759 -12.551 1.00 95.25 99 ALA A O 1
ATOM 769 N N . ILE A 1 100 ? 1.616 -4.809 -11.912 1.00 94.12 100 ILE A N 1
ATOM 770 C CA . ILE A 1 100 ? 0.808 -5.452 -12.955 1.00 94.12 100 ILE A CA 1
ATOM 771 C C . ILE A 1 100 ? -0.115 -4.453 -13.650 1.00 94.12 100 ILE A C 1
ATOM 773 O O . ILE A 1 100 ? -0.186 -3.278 -13.295 1.00 94.12 100 ILE A O 1
ATOM 777 N N . ALA A 1 101 ? -0.776 -4.907 -14.715 1.00 91.31 101 ALA A N 1
ATOM 778 C CA . ALA A 1 101 ? -1.833 -4.124 -15.336 1.00 91.31 101 ALA A CA 1
ATOM 779 C C . ALA A 1 101 ? -2.971 -3.902 -14.314 1.00 91.31 101 ALA A C 1
ATOM 781 O O . ALA A 1 101 ? -3.399 -4.882 -13.701 1.00 91.31 101 ALA A O 1
ATOM 782 N N . PRO A 1 102 ? -3.479 -2.667 -14.146 1.00 87.69 102 PRO A N 1
ATOM 783 C CA . PRO A 1 102 ? -4.510 -2.386 -13.157 1.00 87.69 102 PRO A CA 1
ATOM 784 C C . PRO A 1 102 ? -5.772 -3.212 -13.387 1.00 87.69 102 PRO A C 1
ATOM 786 O O . PRO A 1 102 ? -6.349 -3.188 -14.476 1.00 87.69 102 PRO A O 1
ATOM 789 N N . SER A 1 103 ? -6.213 -3.913 -12.343 1.00 83.12 103 SER A N 1
ATOM 790 C CA . SER A 1 103 ? -7.436 -4.724 -12.346 1.00 83.12 103 SER A CA 1
ATOM 791 C C . SER A 1 103 ? -8.342 -4.460 -11.128 1.00 83.12 103 SER A C 1
ATOM 793 O O . SER A 1 103 ? -8.871 -5.399 -10.536 1.00 83.12 103 SER A O 1
ATOM 795 N N . PRO A 1 104 ? -8.548 -3.191 -10.709 1.00 73.12 104 PRO A N 1
ATOM 796 C CA . PRO A 1 104 ? -9.260 -2.898 -9.469 1.00 73.12 104 PRO A CA 1
ATOM 797 C C . PRO A 1 104 ? -10.676 -3.495 -9.482 1.00 73.12 104 PRO A C 1
ATOM 799 O O . PRO A 1 104 ? -11.525 -3.121 -10.293 1.00 73.12 104 PRO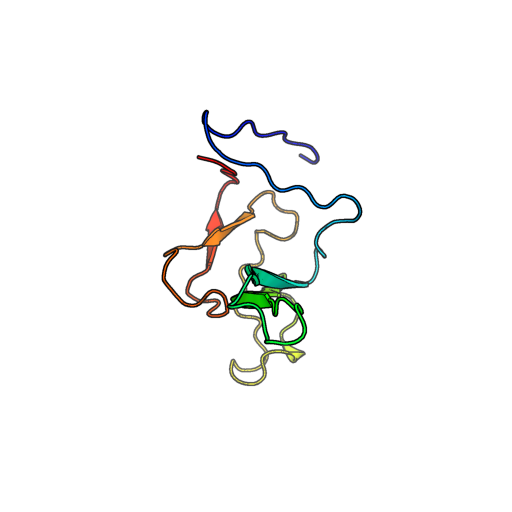 A O 1
ATOM 802 N N . GLY A 1 105 ? -10.926 -4.414 -8.547 1.00 63.12 105 GLY A N 1
ATOM 803 C CA . GLY A 1 105 ? -12.228 -5.048 -8.343 1.00 63.12 105 GLY A CA 1
ATOM 804 C C . GLY A 1 105 ? -12.554 -6.248 -9.239 1.00 63.12 105 GLY A C 1
ATOM 805 O O . GLY A 1 105 ? -13.737 -6.595 -9.327 1.00 63.12 105 GLY A O 1
ATOM 806 N N . SER A 1 106 ? -11.556 -6.841 -9.907 1.00 63.38 106 SER A N 1
ATOM 807 C CA . SER A 1 106 ? -11.633 -8.193 -10.496 1.00 63.38 106 SER A CA 1
ATOM 808 C C . SER A 1 106 ? -11.146 -9.270 -9.534 1.00 63.38 106 SER A C 1
ATOM 810 O O . SER A 1 106 ? -10.325 -8.938 -8.652 1.00 63.38 106 SER A O 1
#

Secondary structure (DSSP, 8-state):
-------PPTTPPPP--SS----SSEEEEEEEEE-PPPTTS--PEEEEEEEEEE-S--GGG-GGGTS---S-STTTTSS-EEEES-TTS-TT-GGGEEEE---TT-

Sequence (106 aa):
ALNQEFTPAGGVTILKWLEGRLSNAGEKIELQKPGTPEPSGFVPYIRIDRVNYSDGSHGANFRETGYNDPWPTTPDGTGQSLDRITDTNYGNDVANWQAIAPSPGS